Protein AF-A0A9D1QW22-F1 (afdb_monomer_lite)

Radius of gyration: 18.9 Å; chains: 1; bounding box: 38×40×49 Å

pLDDT: mean 74.49, std 11.24, range [43.94, 85.62]

Structure (mmCIF, N/CA/C/O backbone):
data_AF-A0A9D1QW22-F1
#
_entry.id   AF-A0A9D1QW22-F1
#
loop_
_atom_site.group_PDB
_atom_site.id
_atom_site.type_symbol
_atom_site.label_atom_id
_atom_site.label_alt_id
_atom_site.label_comp_id
_atom_site.label_asym_id
_atom_site.label_entity_id
_atom_site.label_seq_id
_atom_site.pdbx_PDB_ins_code
_atom_site.Cartn_x
_atom_site.Cartn_y
_atom_site.Cartn_z
_atom_site.occupancy
_atom_site.B_iso_or_equiv
_atom_site.auth_seq_id
_atom_site.auth_comp_id
_atom_site.auth_asym_id
_atom_site.auth_atom_id
_atom_site.pdbx_PDB_model_num
ATOM 1 N N . MET A 1 1 ? 4.053 -7.780 2.852 1.00 69.00 1 MET A N 1
ATOM 2 C CA . MET A 1 1 ? 3.105 -7.400 1.783 1.00 69.00 1 MET A CA 1
ATOM 3 C C . MET A 1 1 ? 3.887 -7.295 0.481 1.00 69.00 1 MET A C 1
ATOM 5 O O . MET A 1 1 ? 4.948 -6.687 0.506 1.00 69.00 1 MET A O 1
ATOM 9 N N . ARG A 1 2 ? 3.439 -7.927 -0.611 1.00 69.44 2 ARG A N 1
ATOM 10 C CA . ARG A 1 2 ? 4.081 -7.824 -1.934 1.00 69.44 2 ARG A CA 1
ATOM 11 C C . ARG A 1 2 ? 3.107 -7.130 -2.876 1.00 69.44 2 ARG A C 1
ATOM 13 O O . ARG A 1 2 ? 2.039 -7.673 -3.111 1.00 69.44 2 ARG A O 1
ATOM 20 N N . ILE A 1 3 ? 3.467 -5.947 -3.356 1.00 77.94 3 ILE A N 1
ATOM 21 C CA . ILE A 1 3 ? 2.690 -5.206 -4.352 1.00 77.94 3 ILE A CA 1
ATOM 22 C C . ILE A 1 3 ? 3.337 -5.456 -5.711 1.00 77.94 3 ILE A C 1
ATOM 24 O O . ILE A 1 3 ? 4.567 -5.480 -5.809 1.00 77.94 3 ILE A O 1
ATOM 28 N N . ILE A 1 4 ? 2.520 -5.681 -6.735 1.00 80.31 4 ILE A N 1
ATOM 29 C CA . ILE A 1 4 ? 2.974 -5.787 -8.121 1.00 80.31 4 ILE A CA 1
ATOM 30 C C . ILE A 1 4 ? 2.473 -4.544 -8.849 1.00 80.31 4 ILE A C 1
ATOM 32 O O . ILE A 1 4 ? 1.288 -4.217 -8.778 1.00 80.31 4 ILE A O 1
ATOM 36 N N . ILE A 1 5 ? 3.390 -3.838 -9.508 1.00 81.06 5 ILE A N 1
ATOM 37 C CA . ILE A 1 5 ? 3.047 -2.735 -10.401 1.00 81.06 5 ILE A CA 1
ATOM 38 C C . ILE A 1 5 ? 2.997 -3.319 -11.802 1.00 81.06 5 ILE A C 1
ATOM 40 O O . ILE A 1 5 ? 4.025 -3.760 -12.317 1.00 81.06 5 ILE A O 1
ATOM 44 N N . ASP A 1 6 ? 1.811 -3.331 -12.393 1.00 79.50 6 ASP A N 1
ATOM 45 C CA . ASP A 1 6 ? 1.648 -3.651 -13.799 1.00 79.50 6 ASP A CA 1
ATOM 46 C C . ASP A 1 6 ? 1.750 -2.350 -14.601 1.00 79.50 6 ASP A C 1
ATOM 48 O O . ASP A 1 6 ? 0.871 -1.484 -14.549 1.00 79.50 6 ASP A O 1
ATOM 52 N N . THR A 1 7 ? 2.869 -2.182 -15.302 1.00 80.44 7 THR A N 1
ATOM 53 C CA . THR A 1 7 ? 3.131 -0.996 -16.122 1.00 80.44 7 THR A CA 1
ATOM 54 C C . THR A 1 7 ? 2.385 -1.017 -17.453 1.00 80.44 7 THR A C 1
ATOM 56 O O . THR A 1 7 ? 2.219 0.044 -18.052 1.00 80.44 7 THR A O 1
ATOM 59 N N . GLU A 1 8 ? 1.928 -2.182 -17.913 1.00 83.69 8 GLU A N 1
ATOM 60 C CA . GLU A 1 8 ? 1.176 -2.326 -19.164 1.00 83.69 8 GLU A CA 1
ATOM 61 C C . GLU A 1 8 ? -0.291 -1.965 -18.937 1.00 83.69 8 GLU A C 1
ATOM 63 O O . GLU A 1 8 ? -0.837 -1.091 -19.612 1.00 83.69 8 GLU A O 1
ATOM 68 N N . ALA A 1 9 ? -0.901 -2.556 -17.909 1.00 81.38 9 ALA A N 1
ATOM 69 C CA . ALA A 1 9 ? -2.278 -2.267 -17.513 1.00 81.38 9 ALA A CA 1
ATOM 70 C C . ALA A 1 9 ? -2.422 -0.974 -16.686 1.00 81.38 9 ALA A C 1
ATOM 72 O O . ALA A 1 9 ? -3.541 -0.565 -16.376 1.00 81.38 9 ALA A O 1
ATOM 73 N N . LYS A 1 10 ? -1.306 -0.331 -16.308 1.00 80.69 10 LYS A N 1
ATOM 74 C CA . LYS A 1 10 ? -1.255 0.840 -15.407 1.00 80.69 10 LYS A CA 1
ATOM 75 C C . LYS A 1 10 ? -2.041 0.607 -14.110 1.00 80.69 10 LYS A C 1
ATOM 77 O O . LYS A 1 10 ? -2.744 1.495 -13.627 1.00 80.69 10 LYS A O 1
ATOM 82 N N . ALA A 1 11 ? -1.910 -0.594 -13.553 1.00 77.69 11 ALA A N 1
ATOM 83 C CA . ALA A 1 11 ? -2.660 -1.047 -12.390 1.00 77.69 11 ALA A CA 1
ATOM 84 C C . ALA A 1 11 ? -1.726 -1.459 -11.246 1.00 77.69 11 ALA A C 1
ATOM 86 O O . ALA A 1 11 ? -0.624 -1.971 -11.450 1.00 77.69 11 ALA A O 1
ATOM 87 N N . ILE A 1 12 ? -2.189 -1.243 -10.015 1.00 79.31 12 ILE A N 1
ATOM 88 C CA . ILE A 1 12 ? -1.501 -1.686 -8.803 1.00 79.31 12 ILE A CA 1
ATOM 89 C C . ILE A 1 12 ? -2.250 -2.901 -8.274 1.00 79.31 12 ILE A C 1
ATOM 91 O O . ILE A 1 12 ? -3.392 -2.788 -7.829 1.00 79.31 12 ILE A O 1
ATOM 95 N N . VAL A 1 13 ? -1.597 -4.061 -8.301 1.00 81.81 13 VAL A N 1
ATOM 96 C CA . VAL A 1 13 ? -2.165 -5.299 -7.769 1.00 81.81 13 VAL A CA 1
ATOM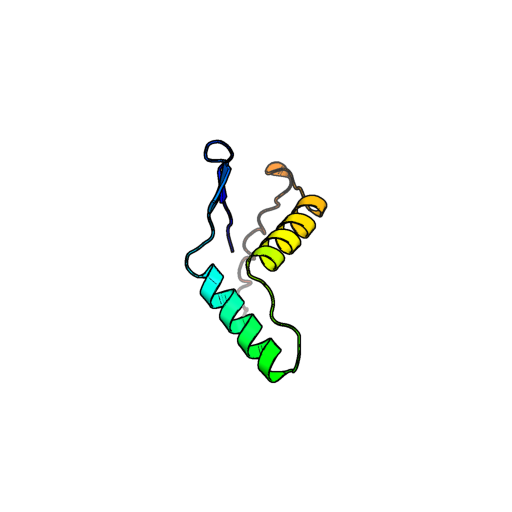 97 C C . VAL A 1 13 ? -1.690 -5.479 -6.335 1.00 81.81 13 VAL A C 1
ATOM 99 O O . VAL A 1 13 ? -0.489 -5.590 -6.054 1.00 81.81 13 VAL A O 1
ATOM 102 N N . VAL A 1 14 ? -2.653 -5.498 -5.418 1.00 82.50 14 VAL A N 1
ATOM 103 C CA . VAL A 1 14 ? -2.430 -5.657 -3.979 1.00 82.50 14 VAL A CA 1
ATOM 104 C C . VAL A 1 14 ? -2.813 -7.070 -3.530 1.00 82.50 14 VAL A C 1
ATOM 106 O O . VAL A 1 14 ? -3.722 -7.668 -4.104 1.00 82.50 14 VAL A O 1
ATOM 109 N N . PRO A 1 15 ? -2.156 -7.638 -2.503 1.00 81.88 15 PRO A N 1
ATOM 110 C CA . PRO A 1 15 ? -2.568 -8.921 -1.938 1.00 81.88 15 PRO A CA 1
ATOM 111 C C . PRO A 1 15 ? -3.988 -8.855 -1.371 1.00 81.88 15 PRO A C 1
ATOM 113 O O . PRO A 1 15 ? -4.344 -7.858 -0.757 1.00 81.88 15 PRO A O 1
ATOM 116 N N . GLU A 1 16 ? -4.748 -9.947 -1.435 1.00 80.12 16 GLU A N 1
ATOM 117 C CA . GLU A 1 16 ? -6.128 -10.006 -0.909 1.00 80.12 16 GLU A CA 1
ATOM 118 C C . GLU A 1 16 ? -6.242 -9.573 0.561 1.00 80.12 16 GLU A C 1
ATOM 120 O O . GLU A 1 16 ? -7.191 -8.916 0.975 1.00 80.12 16 GLU A O 1
ATOM 125 N N . LYS A 1 17 ? -5.216 -9.884 1.360 1.00 83.69 17 LYS A N 1
ATOM 126 C CA . LYS A 1 17 ? -5.149 -9.530 2.786 1.00 83.69 17 LYS A CA 1
ATOM 127 C C . LYS A 1 17 ? -4.896 -8.039 3.044 1.00 83.69 17 LYS A C 1
ATOM 129 O O . LYS A 1 17 ? -4.828 -7.636 4.205 1.00 83.69 17 LYS A O 1
ATOM 134 N N . TYR A 1 18 ? -4.697 -7.236 2.002 1.00 84.25 18 TYR A N 1
ATOM 135 C CA . TYR A 1 18 ? -4.380 -5.817 2.108 1.00 84.25 18 TYR A CA 1
ATOM 136 C C . TYR A 1 18 ? -5.479 -5.040 2.837 1.00 84.25 18 TYR A C 1
ATOM 138 O O . TYR A 1 18 ? -5.210 -4.459 3.887 1.00 84.25 18 TYR A O 1
ATOM 146 N N . TYR A 1 19 ? -6.716 -5.118 2.342 1.00 83.75 19 TYR A N 1
ATOM 147 C CA . TYR A 1 19 ? -7.859 -4.411 2.926 1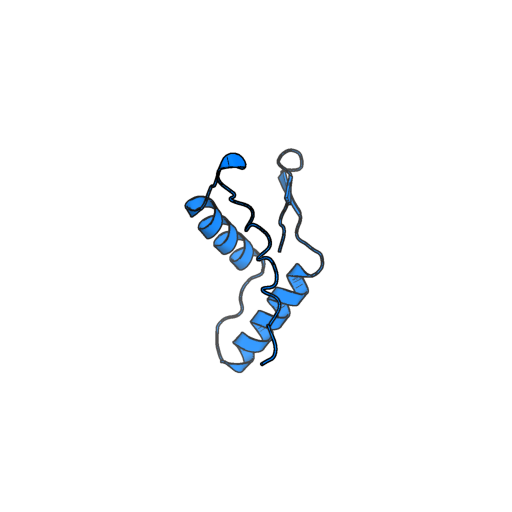.00 83.75 19 TYR A CA 1
ATOM 148 C C . TYR A 1 19 ? -8.075 -4.808 4.389 1.00 83.75 19 TYR A C 1
ATOM 150 O O . TYR A 1 19 ? -8.107 -3.942 5.255 1.00 83.75 19 TYR A O 1
ATOM 158 N N . LEU A 1 20 ? -8.022 -6.112 4.690 1.00 85.50 20 LEU A N 1
ATOM 159 C CA . LEU A 1 20 ? -8.100 -6.637 6.060 1.00 85.50 20 LEU A CA 1
ATOM 160 C C . LEU A 1 20 ? -7.016 -6.084 6.996 1.00 85.50 20 LEU A C 1
ATOM 162 O O . LEU A 1 20 ? -7.232 -5.967 8.200 1.00 85.50 20 LEU A O 1
ATOM 166 N N . THR A 1 21 ? -5.823 -5.800 6.474 1.00 82.25 21 THR A N 1
ATOM 167 C CA . THR A 1 21 ? -4.733 -5.239 7.281 1.00 82.25 21 THR A CA 1
ATOM 168 C C . THR A 1 21 ? -5.005 -3.772 7.600 1.00 82.25 21 THR A C 1
ATOM 170 O O . THR A 1 21 ? -4.847 -3.368 8.749 1.00 82.25 21 THR A O 1
ATOM 173 N N . ILE A 1 22 ? -5.458 -2.994 6.614 1.00 83.56 22 ILE A N 1
ATOM 174 C CA . ILE A 1 22 ? -5.813 -1.583 6.811 1.00 83.56 22 ILE A CA 1
ATOM 175 C C . ILE A 1 22 ? -7.030 -1.440 7.723 1.00 83.56 22 ILE A C 1
ATOM 177 O O . ILE A 1 22 ? -7.024 -0.583 8.600 1.00 83.56 22 ILE A O 1
ATOM 181 N N . ASP A 1 23 ? -8.024 -2.316 7.594 1.00 85.44 23 ASP A N 1
ATOM 182 C CA . ASP A 1 23 ? -9.204 -2.321 8.461 1.00 85.44 23 ASP A CA 1
ATOM 183 C C . ASP A 1 23 ? -8.822 -2.533 9.924 1.00 85.44 23 ASP A C 1
ATOM 185 O O . ASP A 1 23 ? -9.256 -1.775 10.788 1.00 85.44 23 ASP A O 1
ATOM 189 N N . LYS A 1 24 ? -7.927 -3.488 10.200 1.00 85.12 24 LYS A N 1
ATOM 190 C CA . LYS A 1 24 ? -7.390 -3.710 11.552 1.00 85.12 24 LYS A CA 1
ATOM 191 C C . LYS A 1 24 ? -6.603 -2.512 12.072 1.00 85.12 24 LYS A C 1
ATOM 193 O O . LYS A 1 24 ? -6.712 -2.168 13.245 1.00 85.12 24 LYS A O 1
ATOM 198 N N . MET A 1 25 ? -5.803 -1.868 11.221 1.00 80.88 25 MET A N 1
ATOM 199 C CA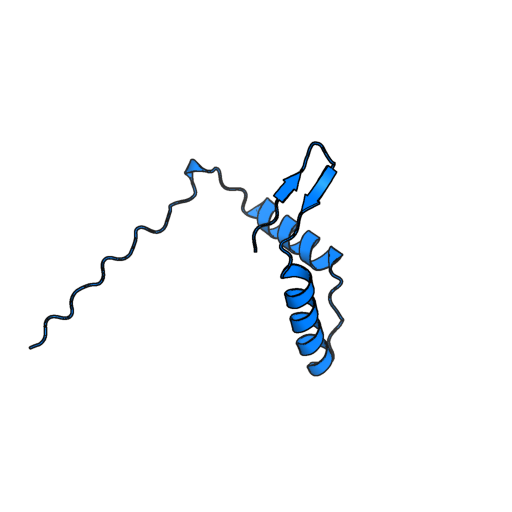 . MET A 1 25 ? -5.092 -0.646 11.609 1.00 80.88 25 MET A CA 1
ATOM 200 C C . MET A 1 25 ? -6.082 0.476 11.935 1.00 80.88 25 MET A C 1
ATOM 202 O O . MET A 1 25 ? -5.930 1.145 12.952 1.00 80.88 25 MET A O 1
ATOM 206 N N . ASN A 1 26 ? -7.131 0.635 11.131 1.00 85.12 26 ASN A N 1
ATOM 207 C CA . ASN A 1 26 ? -8.186 1.615 11.357 1.00 85.12 26 ASN A CA 1
ATOM 208 C C . ASN A 1 26 ? -9.007 1.324 12.614 1.00 85.12 26 ASN A C 1
ATOM 210 O O . ASN A 1 26 ? -9.404 2.257 13.305 1.00 85.12 26 ASN A O 1
ATOM 214 N N . GLU A 1 27 ? -9.244 0.056 12.941 1.00 85.62 27 GLU A N 1
ATOM 215 C CA . GLU A 1 27 ? -9.894 -0.356 14.185 1.00 85.62 27 GLU A CA 1
ATOM 216 C C . GLU A 1 27 ? -9.079 0.090 15.407 1.00 85.62 27 GLU A C 1
ATOM 218 O O . GLU A 1 27 ? -9.610 0.765 16.289 1.00 85.62 27 GLU A O 1
ATOM 223 N N . ILE A 1 28 ? -7.769 -0.178 15.409 1.00 83.44 28 ILE A N 1
ATOM 224 C CA . ILE A 1 28 ? -6.847 0.279 16.461 1.00 83.44 28 ILE A CA 1
ATOM 225 C C . ILE A 1 28 ? -6.829 1.812 16.542 1.00 83.44 28 ILE A C 1
ATOM 227 O O . ILE A 1 28 ? -6.884 2.389 17.628 1.00 83.44 28 ILE A O 1
ATOM 231 N N . VAL A 1 29 ? -6.788 2.495 15.398 1.00 82.94 29 VAL A N 1
ATOM 232 C CA . VAL A 1 29 ? -6.769 3.961 15.344 1.00 82.94 29 VAL A CA 1
ATOM 233 C C . VAL A 1 29 ? -8.060 4.564 15.907 1.00 82.94 29 VAL A C 1
ATOM 235 O O . VAL A 1 29 ? -7.979 5.518 16.681 1.00 82.94 29 VAL A O 1
ATOM 238 N N . ASN A 1 30 ? -9.229 3.980 15.617 1.00 83.38 30 ASN A N 1
ATOM 239 C CA . ASN A 1 30 ? -10.502 4.422 16.196 1.00 83.38 30 ASN A CA 1
ATOM 240 C C . ASN A 1 30 ? -10.520 4.263 17.724 1.00 83.38 30 ASN A C 1
ATOM 242 O O . ASN A 1 30 ? -11.005 5.152 18.418 1.00 83.38 30 ASN A O 1
ATOM 246 N N . LEU A 1 31 ? -9.961 3.170 18.257 1.00 82.06 31 LEU A N 1
ATOM 247 C CA . LEU A 1 31 ? -9.855 2.947 19.708 1.00 82.06 31 LEU A CA 1
ATOM 248 C C . LEU A 1 31 ? -8.958 3.980 20.399 1.00 82.06 31 LEU A C 1
ATOM 250 O O . LEU A 1 31 ? -9.155 4.291 21.570 1.00 82.06 31 LEU A O 1
ATOM 254 N N . THR A 1 32 ? -7.986 4.522 19.668 1.00 79.88 32 THR A N 1
ATOM 255 C CA . THR A 1 32 ? -7.009 5.489 20.185 1.00 79.88 32 THR A CA 1
ATOM 256 C C . THR A 1 32 ? -7.405 6.943 19.879 1.00 79.88 32 THR A C 1
ATOM 258 O O . THR A 1 32 ? -6.669 7.864 20.219 1.00 79.88 32 THR A O 1
ATOM 261 N N . GLY A 1 33 ? -8.563 7.166 19.238 1.00 77.12 33 GLY A N 1
ATOM 262 C CA . GLY A 1 33 ? -9.070 8.495 18.876 1.00 77.12 33 GLY A CA 1
ATOM 263 C C . GLY A 1 33 ? -8.319 9.182 17.726 1.00 77.12 33 GLY A C 1
ATOM 264 O O . GLY A 1 33 ? -8.364 10.405 17.615 1.00 77.12 33 GLY A O 1
ATOM 265 N N . GLY A 1 34 ? -7.598 8.425 16.894 1.00 77.94 34 GLY A N 1
ATOM 266 C CA . GLY A 1 34 ? -6.846 8.964 15.759 1.00 77.94 34 GLY A CA 1
ATOM 267 C C . GLY A 1 34 ? -7.661 9.057 14.463 1.00 77.94 34 GLY A C 1
ATOM 268 O O . GLY A 1 34 ? -8.797 8.596 14.370 1.00 77.94 34 GLY A O 1
ATOM 269 N N . ASN A 1 35 ? -7.051 9.634 13.425 1.00 77.25 35 ASN A N 1
ATOM 270 C CA . ASN A 1 35 ? -7.668 9.755 12.103 1.00 77.25 35 ASN A CA 1
ATOM 271 C C . ASN A 1 35 ? -7.536 8.457 11.304 1.00 77.25 35 ASN A C 1
ATOM 273 O O . ASN A 1 35 ? -6.426 7.952 11.134 1.00 77.25 35 ASN A O 1
ATOM 277 N N . LYS A 1 36 ? -8.656 7.962 10.759 1.00 75.25 36 LYS A N 1
ATOM 278 C CA . LYS A 1 36 ? -8.667 6.801 9.858 1.00 75.25 36 LYS A CA 1
ATOM 279 C C . LYS A 1 36 ? -7.679 6.990 8.706 1.00 75.25 36 LYS A C 1
ATOM 281 O O . LYS A 1 36 ? -7.664 8.027 8.044 1.00 75.25 36 LYS A O 1
ATOM 286 N N . LEU A 1 37 ? -6.902 5.947 8.448 1.00 75.69 37 LEU A N 1
ATOM 287 C CA . LEU A 1 37 ? -6.067 5.818 7.267 1.00 75.69 37 LEU A CA 1
ATOM 288 C C . LEU A 1 37 ? -6.948 5.498 6.060 1.00 75.69 37 LEU A C 1
ATOM 290 O O . LEU A 1 37 ? -7.708 4.525 6.065 1.00 75.69 37 LEU A O 1
ATOM 294 N N . ASP A 1 38 ? -6.803 6.302 5.009 1.00 81.12 38 ASP A N 1
ATOM 295 C CA . ASP A 1 38 ? -7.288 5.948 3.680 1.00 81.12 38 ASP A CA 1
ATOM 296 C C . ASP A 1 38 ? -6.399 4.840 3.093 1.00 81.12 38 ASP A C 1
ATOM 298 O O . ASP A 1 38 ? -5.165 4.900 3.170 1.00 81.12 38 ASP A O 1
ATOM 302 N N . TYR A 1 39 ? -7.024 3.836 2.476 1.00 78.50 39 TYR A N 1
ATOM 303 C CA . TYR A 1 39 ? -6.336 2.739 1.796 1.00 78.50 39 TYR A CA 1
ATOM 304 C C . TYR A 1 39 ? -5.344 3.297 0.765 1.00 78.50 39 TYR A C 1
ATOM 306 O O . TYR A 1 39 ? -4.171 2.925 0.722 1.00 78.50 39 TYR A O 1
ATOM 314 N N . THR A 1 40 ? -5.768 4.288 -0.017 1.00 80.94 40 THR A N 1
ATOM 315 C CA . THR A 1 40 ? -4.910 4.892 -1.045 1.00 80.94 40 THR A CA 1
ATOM 316 C C . THR A 1 40 ? -3.676 5.561 -0.439 1.00 80.94 40 THR A C 1
ATOM 318 O O . THR A 1 40 ? -2.588 5.508 -1.019 1.00 80.94 40 THR A O 1
ATOM 321 N N . GLN A 1 41 ? -3.824 6.174 0.737 1.00 81.44 41 GLN A N 1
ATOM 322 C CA . GLN A 1 41 ? -2.741 6.884 1.408 1.00 81.44 41 GLN A CA 1
ATOM 323 C C . GLN A 1 41 ? -1.654 5.925 1.891 1.00 81.44 41 GLN A C 1
ATOM 325 O O . GLN A 1 41 ? -0.476 6.157 1.629 1.00 81.44 41 GLN A O 1
ATOM 330 N N . PHE A 1 42 ? -2.039 4.792 2.479 1.00 80.69 42 PHE A N 1
ATOM 331 C CA . PHE A 1 42 ? -1.074 3.792 2.937 1.00 80.69 42 PHE A CA 1
ATOM 332 C C . PHE A 1 42 ? -0.189 3.266 1.796 1.00 80.69 42 PHE A C 1
ATOM 334 O O . PHE A 1 42 ? 1.011 3.049 1.967 1.00 80.69 42 PHE A O 1
ATOM 341 N N . ILE A 1 43 ? -0.765 3.087 0.604 1.00 82.12 43 ILE A N 1
ATOM 342 C CA . ILE A 1 43 ? -0.009 2.677 -0.585 1.00 82.12 43 ILE A CA 1
ATOM 343 C C . ILE A 1 43 ? 0.975 3.769 -1.015 1.00 82.12 43 ILE A C 1
ATOM 345 O O . ILE A 1 43 ? 2.136 3.463 -1.290 1.00 82.12 43 ILE A O 1
ATOM 349 N N . LYS A 1 44 ? 0.540 5.034 -1.046 1.00 83.81 44 LYS A N 1
ATOM 350 C CA . LYS A 1 44 ? 1.404 6.173 -1.394 1.00 83.81 44 LYS A CA 1
ATOM 351 C C . LYS A 1 44 ? 2.588 6.298 -0.439 1.00 83.81 44 LYS A C 1
ATOM 353 O O . LYS A 1 44 ? 3.720 6.431 -0.900 1.00 83.81 44 LYS A O 1
ATOM 358 N N . ASP A 1 45 ? 2.342 6.182 0.861 1.00 84.00 45 ASP A N 1
ATOM 359 C CA . ASP A 1 45 ? 3.384 6.265 1.887 1.00 84.00 45 ASP A CA 1
ATOM 360 C C . ASP A 1 45 ? 4.391 5.119 1.739 1.00 84.00 45 ASP A C 1
ATOM 362 O O . ASP A 1 45 ? 5.608 5.320 1.786 1.00 84.00 45 ASP A O 1
ATOM 366 N N . GLN A 1 46 ? 3.891 3.910 1.468 1.00 80.88 46 GLN A N 1
ATOM 367 C CA . GLN A 1 46 ? 4.744 2.752 1.239 1.00 80.88 46 GLN A CA 1
ATOM 368 C C . GLN A 1 46 ? 5.606 2.915 -0.020 1.00 80.88 46 GLN A C 1
ATOM 370 O O . GLN A 1 46 ? 6.787 2.561 0.006 1.00 80.88 46 GLN A O 1
ATOM 375 N N . PHE A 1 47 ? 5.051 3.472 -1.100 1.00 81.38 47 PHE A N 1
ATOM 376 C CA . PHE A 1 47 ? 5.815 3.782 -2.307 1.00 81.38 47 PHE A CA 1
ATOM 377 C C . PHE A 1 47 ? 6.875 4.851 -2.059 1.00 81.38 47 PHE A C 1
ATOM 379 O O . PHE A 1 47 ? 8.016 4.662 -2.477 1.00 81.38 47 PHE A O 1
ATOM 386 N N . ALA A 1 48 ? 6.549 5.921 -1.334 1.00 83.00 48 ALA A N 1
ATOM 387 C CA . ALA A 1 48 ? 7.514 6.956 -0.975 1.00 83.00 48 ALA A CA 1
ATOM 388 C C . ALA A 1 48 ? 8.703 6.373 -0.187 1.00 83.00 48 ALA A C 1
ATOM 390 O O . ALA A 1 48 ? 9.862 6.627 -0.523 1.00 83.00 48 ALA A O 1
ATOM 391 N N . ALA A 1 49 ? 8.433 5.505 0.793 1.00 81.31 49 ALA A N 1
ATOM 392 C CA . ALA A 1 49 ? 9.473 4.813 1.555 1.00 81.31 49 ALA A CA 1
ATOM 393 C C . ALA A 1 49 ? 10.331 3.870 0.687 1.00 81.31 49 ALA A C 1
ATOM 395 O O . ALA A 1 49 ? 11.532 3.706 0.934 1.00 81.31 49 ALA A O 1
ATOM 396 N N . CYS A 1 50 ? 9.732 3.250 -0.334 1.00 80.00 50 CYS A N 1
ATOM 397 C CA . CYS A 1 50 ? 10.437 2.389 -1.281 1.00 80.00 50 CYS A CA 1
ATOM 398 C C . CYS A 1 50 ? 11.299 3.178 -2.272 1.00 80.00 50 CYS A C 1
ATOM 400 O O . CYS A 1 50 ? 12.389 2.711 -2.592 1.00 80.00 50 CYS A O 1
ATOM 402 N N . ILE A 1 51 ? 10.870 4.366 -2.715 1.00 79.25 51 ILE A N 1
ATOM 403 C CA . ILE A 1 51 ? 11.662 5.244 -3.596 1.00 79.25 51 ILE A CA 1
ATOM 404 C C . ILE A 1 51 ? 12.987 5.631 -2.924 1.00 79.25 51 ILE A C 1
ATOM 406 O O . ILE A 1 51 ? 14.038 5.592 -3.559 1.00 79.25 51 ILE A O 1
ATOM 410 N N . GLY A 1 52 ? 12.968 5.918 -1.619 1.00 74.81 52 GLY A N 1
ATOM 411 C CA . GLY A 1 52 ? 14.191 6.181 -0.850 1.00 74.81 52 GLY A CA 1
ATOM 412 C C . GLY A 1 52 ? 15.087 4.952 -0.634 1.00 74.81 52 GLY A C 1
ATOM 413 O O . GLY A 1 52 ? 16.242 5.095 -0.248 1.00 74.81 52 GLY A O 1
ATOM 414 N N . ASN A 1 53 ? 14.577 3.742 -0.884 1.00 74.69 53 ASN A N 1
ATOM 415 C CA . ASN A 1 53 ? 15.256 2.467 -0.638 1.00 74.69 53 ASN A CA 1
ATOM 416 C C . ASN A 1 53 ? 15.362 1.605 -1.903 1.00 74.69 53 ASN A C 1
ATOM 418 O O . ASN A 1 53 ? 15.363 0.373 -1.820 1.00 74.69 53 ASN A O 1
ATOM 422 N N . ILE A 1 54 ? 15.445 2.233 -3.077 1.00 74.62 54 ILE A N 1
ATOM 423 C CA . ILE A 1 54 ? 15.630 1.516 -4.339 1.00 74.62 54 ILE A CA 1
ATOM 424 C C . ILE A 1 54 ? 16.972 0.782 -4.278 1.00 74.62 54 ILE A C 1
ATOM 426 O O . ILE A 1 54 ? 18.042 1.385 -4.307 1.00 74.62 54 ILE A O 1
ATOM 430 N N . LYS A 1 55 ? 16.905 -0.545 -4.182 1.00 72.88 55 LYS A N 1
ATOM 431 C CA . LYS A 1 55 ? 18.065 -1.435 -4.219 1.00 72.88 55 LYS A CA 1
ATOM 432 C C . LYS A 1 55 ? 18.067 -2.179 -5.534 1.00 72.88 55 LYS A C 1
ATOM 434 O O . LYS A 1 55 ? 17.017 -2.639 -5.992 1.00 72.88 55 LYS A O 1
ATOM 439 N N . ARG A 1 56 ? 19.247 -2.346 -6.128 1.00 68.44 56 ARG A N 1
ATOM 440 C CA . ARG A 1 56 ? 19.374 -3.257 -7.263 1.00 68.44 56 ARG A CA 1
ATOM 441 C C . ARG A 1 56 ? 19.176 -4.681 -6.748 1.00 68.44 56 ARG A C 1
ATOM 443 O O . ARG A 1 56 ? 19.544 -4.966 -5.607 1.00 68.44 56 ARG A O 1
ATOM 450 N N . PRO A 1 57 ? 18.652 -5.603 -7.569 1.00 68.69 57 PRO A N 1
ATOM 451 C CA . PRO A 1 57 ? 18.525 -7.005 -7.179 1.00 68.69 57 PRO A CA 1
ATOM 452 C C . PRO A 1 57 ? 19.837 -7.621 -6.661 1.00 68.69 57 PRO A C 1
ATOM 454 O O . PRO A 1 57 ? 19.798 -8.481 -5.786 1.00 68.69 57 PRO A O 1
ATOM 457 N N . SER A 1 58 ? 20.988 -7.141 -7.149 1.00 67.69 58 SER A N 1
ATOM 458 C CA . SER A 1 58 ? 22.335 -7.514 -6.693 1.00 67.69 58 SER A CA 1
ATOM 459 C C . SER A 1 58 ? 22.649 -7.114 -5.248 1.00 67.69 58 SER A C 1
ATOM 461 O O . SER A 1 58 ? 23.418 -7.799 -4.582 1.00 67.69 58 SER A O 1
ATOM 463 N N . ASP A 1 59 ? 22.047 -6.032 -4.754 1.00 65.88 59 ASP A N 1
ATOM 464 C CA . ASP A 1 59 ? 22.346 -5.438 -3.443 1.00 65.88 59 ASP A CA 1
ATOM 465 C C . ASP A 1 59 ? 21.446 -6.015 -2.338 1.00 65.88 59 ASP A C 1
ATOM 467 O O . ASP A 1 59 ? 21.597 -5.718 -1.148 1.00 65.88 59 ASP A O 1
ATOM 471 N N . ILE A 1 60 ? 20.486 -6.861 -2.721 1.00 65.00 60 ILE A N 1
ATOM 472 C CA . ILE A 1 60 ? 19.639 -7.606 -1.796 1.00 65.00 60 ILE A CA 1
ATOM 473 C C . ILE A 1 60 ? 20.465 -8.783 -1.272 1.00 65.00 60 ILE A C 1
ATOM 475 O O . ILE A 1 60 ? 20.374 -9.910 -1.762 1.00 65.00 60 ILE A O 1
ATOM 479 N N . VAL A 1 61 ? 21.285 -8.525 -0.251 1.00 60.94 61 VAL A N 1
ATOM 480 C CA . VAL A 1 61 ? 21.947 -9.586 0.513 1.00 60.94 61 VAL A CA 1
ATOM 481 C C . VAL A 1 61 ? 20.850 -10.442 1.141 1.00 60.94 61 VAL A C 1
ATOM 483 O O . VAL A 1 61 ? 20.228 -10.052 2.130 1.00 60.94 61 VAL A O 1
ATOM 486 N N . LYS A 1 62 ? 20.580 -11.613 0.551 1.00 61.91 62 LYS A N 1
ATOM 487 C CA . LYS A 1 62 ? 19.732 -12.622 1.189 1.00 61.91 62 LYS A CA 1
ATOM 488 C C . LYS A 1 62 ? 20.386 -1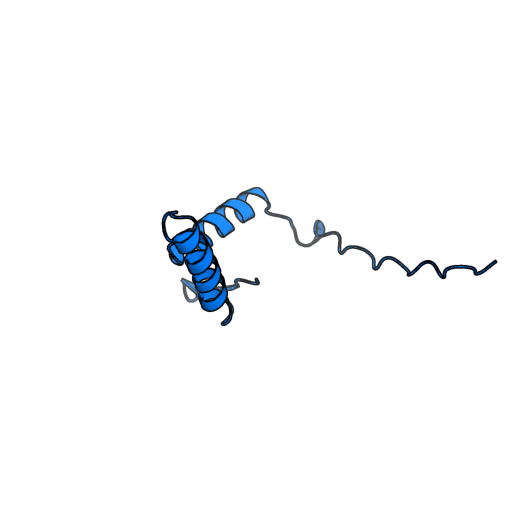2.934 2.535 1.00 61.91 62 LYS A C 1
ATOM 490 O O . LYS A 1 62 ? 21.557 -13.326 2.532 1.00 61.91 62 LYS A O 1
ATOM 495 N N . PRO A 1 63 ? 19.698 -12.746 3.675 1.00 56.00 63 PRO A N 1
ATOM 496 C CA . PRO A 1 63 ? 20.266 -13.134 4.951 1.00 56.00 63 PRO A CA 1
ATOM 497 C C . PRO A 1 63 ? 20.605 -14.620 4.853 1.00 56.00 63 PRO A C 1
ATOM 499 O O . PRO A 1 63 ? 19.730 -15.456 4.621 1.00 56.00 63 PRO A O 1
ATOM 502 N N . ARG A 1 64 ? 21.903 -14.932 4.941 1.00 55.78 64 ARG A N 1
ATOM 503 C CA . ARG A 1 64 ? 22.396 -16.308 4.979 1.00 55.78 64 ARG A CA 1
ATOM 504 C C . ARG A 1 64 ? 21.637 -16.999 6.125 1.00 55.78 64 ARG A C 1
ATOM 506 O O . ARG A 1 64 ? 21.536 -16.384 7.194 1.00 55.78 64 ARG A O 1
ATOM 513 N N . PRO A 1 65 ? 21.049 -18.196 5.936 1.00 56.31 65 PRO A N 1
ATOM 514 C CA 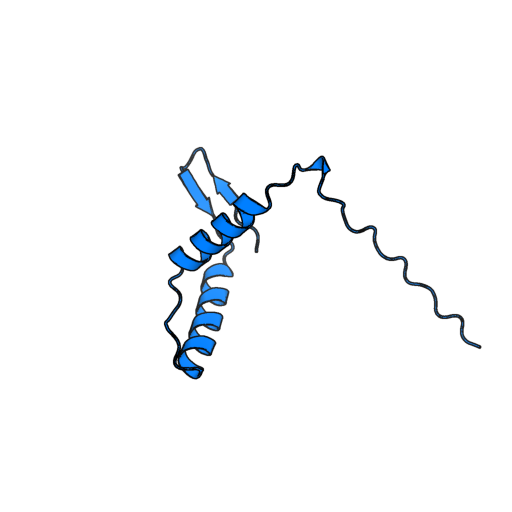. PRO A 1 65 ? 20.348 -18.867 7.022 1.00 56.31 65 PRO A CA 1
ATOM 515 C C . PRO A 1 65 ? 21.319 -18.975 8.198 1.00 56.31 65 PRO A C 1
ATOM 517 O O . PRO A 1 65 ? 22.423 -19.490 8.028 1.00 56.31 65 PRO A O 1
ATOM 520 N N . LYS A 1 66 ? 20.962 -18.428 9.367 1.00 59.12 66 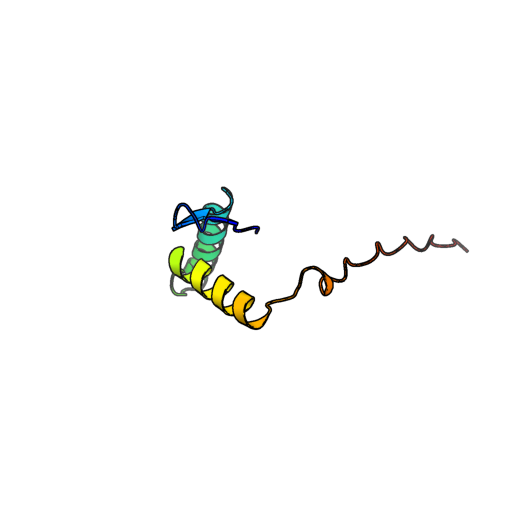LYS A N 1
ATOM 521 C CA . LYS A 1 66 ? 21.771 -18.628 10.572 1.00 59.12 66 LYS A CA 1
ATOM 522 C C . LYS A 1 66 ? 21.753 -20.128 10.854 1.00 59.12 66 LYS A C 1
ATOM 524 O O . LYS A 1 66 ? 20.705 -20.656 11.226 1.00 59.12 66 LYS A O 1
ATOM 529 N N . GLU A 1 67 ? 22.877 -20.809 10.642 1.00 58.09 67 GLU A N 1
ATOM 530 C CA . GLU A 1 67 ? 23.058 -22.178 11.114 1.00 58.09 67 GLU A CA 1
ATOM 531 C C . GLU A 1 67 ? 22.699 -22.207 12.601 1.00 58.09 67 GLU A C 1
ATOM 533 O O . GLU A 1 67 ? 23.210 -21.417 13.403 1.00 58.09 67 GLU A O 1
ATOM 538 N N . LYS A 1 68 ? 21.750 -23.074 12.966 1.00 55.62 68 LYS A N 1
ATOM 539 C CA . LYS A 1 68 ? 21.408 -23.321 14.365 1.00 55.62 68 LYS A CA 1
ATOM 540 C C . LYS A 1 68 ? 22.678 -23.833 15.042 1.00 55.62 68 LYS A C 1
ATOM 542 O O . LYS A 1 68 ? 23.054 -24.981 14.828 1.00 55.62 68 LYS A O 1
ATOM 547 N N . LYS A 1 69 ? 23.338 -23.002 15.858 1.00 53.41 69 LYS A N 1
ATOM 548 C CA . LYS A 1 69 ? 24.371 -23.489 16.778 1.00 53.41 69 LYS A CA 1
ATOM 549 C C . LYS A 1 69 ? 23.718 -24.543 17.670 1.00 53.41 69 LYS A C 1
ATOM 551 O O . LYS A 1 69 ? 22.816 -24.229 18.447 1.00 53.41 69 LYS A O 1
ATOM 556 N N . LYS A 1 70 ? 24.133 -25.797 17.489 1.00 49.78 70 LYS A N 1
ATOM 557 C CA . LYS A 1 70 ? 23.798 -26.924 18.360 1.00 49.78 70 LYS A CA 1
ATOM 558 C C . LYS A 1 70 ? 24.228 -26.511 19.773 1.00 49.78 70 LYS A C 1
ATOM 560 O O . LYS A 1 70 ? 25.389 -26.165 19.967 1.00 49.78 70 LYS A O 1
ATOM 565 N N . LYS A 1 71 ? 23.290 -26.444 20.724 1.00 48.97 71 LYS A N 1
ATOM 566 C CA . LYS A 1 71 ? 23.646 -26.321 22.142 1.00 48.97 71 LYS A CA 1
ATOM 567 C C . LYS A 1 71 ? 24.397 -27.602 22.500 1.00 48.97 71 LYS A C 1
ATOM 569 O O . LYS A 1 71 ? 23.810 -28.676 22.423 1.00 48.97 71 LYS A O 1
ATOM 574 N N . GLU A 1 72 ? 25.683 -27.487 22.801 1.00 49.69 72 GLU A N 1
ATOM 575 C CA . GLU A 1 72 ? 26.399 -28.527 23.531 1.00 49.69 72 GLU A CA 1
ATOM 576 C C . GLU A 1 72 ? 25.874 -28.489 24.969 1.00 49.69 72 GLU A C 1
ATOM 578 O O . GLU A 1 72 ? 26.010 -27.478 25.658 1.00 49.69 72 GLU A O 1
ATOM 583 N N . GLU A 1 73 ? 25.184 -29.555 25.373 1.00 44.38 73 GLU A N 1
ATOM 584 C CA . GLU A 1 73 ? 24.895 -29.838 26.776 1.00 44.38 73 GLU A CA 1
ATOM 585 C C . GLU A 1 73 ? 26.210 -30.201 27.477 1.00 44.38 73 GLU A C 1
ATOM 587 O O . GLU A 1 73 ? 26.954 -31.070 27.013 1.00 44.38 73 GLU A O 1
ATOM 592 N N . LYS A 1 74 ? 26.488 -29.522 28.588 1.00 43.94 74 LYS A N 1
ATOM 593 C CA . LYS A 1 74 ? 27.398 -29.964 29.644 1.00 43.94 74 LYS A CA 1
ATOM 594 C C . LYS A 1 74 ? 26.705 -29.764 30.978 1.00 43.94 74 LYS A C 1
ATOM 596 O O . LYS A 1 74 ? 26.017 -28.725 31.108 1.00 43.94 74 LYS A O 1
#

Sequence (74 aa):
MRIIIDTEAKAIVVPEKYYLTIDKMNEIVNLTGGNKLDYTQFIKDQFAACIGNIKRPSDIVKPRPKEKKKKEEK

Foldseek 3Di:
DDWDQDPVVRDIDDDPCLVVVLVVVQVVCVVVVHDRDDSVVVVVVVVVVVVVVDDDPVRPPDPDPPDPPDPDDD

Secondary structure (DSSP, 8-state):
---EEETTTTEEE--THHHHHHHHHHHHHHHTT-PPPPHHHHHHHHHHHHHTT---GGG---------------